Protein AF-A0A432HNN3-F1 (afdb_monomer_lite)

Radius of gyration: 15.57 Å; chains: 1; bounding box: 43×32×40 Å

Structure (mmCIF, N/CA/C/O backbone):
data_AF-A0A432HNN3-F1
#
_entry.id   AF-A0A432HNN3-F1
#
loop_
_atom_site.group_PDB
_atom_site.id
_atom_site.type_symbol
_atom_site.label_atom_id
_atom_site.label_alt_id
_atom_site.label_comp_id
_atom_site.label_asym_id
_atom_site.label_entity_id
_atom_site.label_seq_id
_atom_site.pdbx_PDB_ins_code
_atom_site.Cartn_x
_atom_site.Cartn_y
_atom_site.Cartn_z
_atom_site.occupancy
_atom_site.B_iso_or_equiv
_atom_site.auth_seq_id
_atom_site.auth_comp_id
_atom_site.auth_asym_id
_atom_site.auth_atom_id
_atom_site.pdbx_PDB_model_num
ATOM 1 N N . MET A 1 1 ? 3.388 -4.274 19.179 1.00 48.56 1 MET A N 1
ATOM 2 C CA . MET A 1 1 ? 3.260 -4.876 17.831 1.00 48.56 1 MET A CA 1
ATOM 3 C C . MET A 1 1 ? 4.647 -5.051 17.226 1.00 48.56 1 MET A C 1
ATOM 5 O O . MET A 1 1 ? 5.448 -4.132 17.334 1.00 48.56 1 MET A O 1
ATOM 9 N N . ALA A 1 2 ? 4.954 -6.197 16.608 1.00 40.69 2 ALA A N 1
ATOM 10 C CA . ALA A 1 2 ? 6.289 -6.491 16.055 1.00 40.69 2 ALA A CA 1
ATOM 11 C C . ALA A 1 2 ? 6.668 -5.649 14.813 1.00 40.69 2 ALA A C 1
ATOM 13 O O . ALA A 1 2 ? 7.818 -5.667 14.393 1.00 40.69 2 ALA A O 1
ATOM 14 N N . ILE A 1 3 ? 5.727 -4.866 14.267 1.00 50.56 3 ILE A N 1
ATOM 15 C CA . ILE A 1 3 ? 5.946 -3.919 13.162 1.00 50.56 3 ILE A CA 1
ATOM 16 C C . ILE A 1 3 ? 5.504 -2.507 13.589 1.00 50.56 3 ILE A C 1
ATOM 18 O O . ILE A 1 3 ? 4.767 -1.818 12.900 1.00 50.56 3 ILE A O 1
ATOM 22 N N . SER A 1 4 ? 5.938 -2.053 14.766 1.00 56.25 4 SER A N 1
ATOM 23 C CA . SER A 1 4 ? 5.555 -0.743 15.331 1.00 56.25 4 SER A CA 1
ATOM 24 C C . SER A 1 4 ? 6.090 0.482 14.554 1.00 56.25 4 SER A C 1
ATOM 26 O O . SER A 1 4 ? 5.921 1.607 15.015 1.00 56.25 4 SER A O 1
ATOM 28 N N . GLY A 1 5 ? 6.756 0.301 13.408 1.00 59.84 5 GLY A N 1
ATOM 29 C CA . GLY A 1 5 ? 7.331 1.421 12.649 1.00 59.84 5 GLY A CA 1
ATOM 30 C C . GLY A 1 5 ? 7.848 1.098 11.244 1.00 59.84 5 GLY A C 1
ATOM 31 O O . GLY A 1 5 ? 7.961 2.000 10.421 1.00 59.84 5 GLY A O 1
ATOM 32 N N . ALA A 1 6 ? 8.117 -0.170 10.919 1.00 72.56 6 ALA A N 1
ATOM 33 C CA . ALA A 1 6 ? 8.573 -0.567 9.587 1.00 72.56 6 ALA A CA 1
ATOM 34 C C . ALA A 1 6 ? 7.390 -0.972 8.692 1.00 72.56 6 ALA A C 1
ATOM 36 O O . ALA A 1 6 ? 7.124 -2.154 8.524 1.00 72.56 6 ALA A O 1
ATOM 37 N N . HIS A 1 7 ? 6.672 -0.007 8.110 1.00 82.38 7 HIS A N 1
ATOM 38 C CA . HIS A 1 7 ? 5.472 -0.315 7.314 1.00 82.38 7 HIS A CA 1
ATOM 39 C C . HIS A 1 7 ? 5.760 -1.242 6.126 1.00 82.38 7 HIS A C 1
ATOM 41 O O . HIS A 1 7 ? 4.928 -2.094 5.841 1.00 82.38 7 HIS A O 1
ATOM 47 N N . ILE A 1 8 ? 6.940 -1.103 5.491 1.00 82.94 8 ILE A N 1
ATOM 48 C CA . ILE A 1 8 ? 7.487 -1.864 4.339 1.00 82.94 8 ILE A CA 1
ATOM 49 C C . ILE A 1 8 ? 6.603 -1.839 3.075 1.00 82.94 8 ILE A C 1
ATOM 51 O O . ILE A 1 8 ? 7.105 -1.570 1.989 1.00 82.94 8 ILE A O 1
ATOM 55 N N . LEU A 1 9 ? 5.298 -2.046 3.212 1.00 88.25 9 LEU A N 1
ATOM 56 C CA . LEU A 1 9 ? 4.277 -1.965 2.183 1.00 88.25 9 LEU A CA 1
ATOM 57 C C . LEU A 1 9 ? 3.657 -0.557 2.147 1.00 88.25 9 LEU A C 1
ATOM 59 O O . LEU A 1 9 ? 3.150 -0.092 3.175 1.00 88.25 9 LEU A O 1
ATOM 63 N N . PRO A 1 10 ? 3.604 0.095 0.972 1.00 90.25 10 PRO A N 1
ATOM 64 C CA . PRO A 1 10 ? 2.913 1.369 0.790 1.00 90.25 10 PRO A CA 1
ATOM 65 C C . PRO A 1 10 ? 1.463 1.341 1.258 1.00 90.25 10 PRO A C 1
ATOM 67 O O . PRO A 1 10 ? 1.009 2.291 1.879 1.00 90.25 10 PRO A O 1
ATOM 70 N N . MET A 1 11 ? 0.753 0.231 1.045 1.00 89.75 11 MET A N 1
ATOM 71 C CA . MET A 1 11 ? -0.655 0.107 1.432 1.00 89.75 11 MET A CA 1
ATOM 72 C C . MET A 1 11 ? -0.884 0.150 2.943 1.00 89.75 11 MET A C 1
ATOM 74 O O . MET A 1 11 ? -1.887 0.692 3.396 1.00 89.75 11 MET A O 1
ATOM 78 N N . ILE A 1 12 ? 0.067 -0.351 3.737 1.00 90.69 12 ILE A N 1
ATOM 79 C CA . ILE A 1 12 ? 0.016 -0.199 5.195 1.00 90.69 12 ILE A CA 1
ATOM 80 C C . ILE A 1 12 ? 0.230 1.270 5.567 1.00 90.69 12 ILE A C 1
ATOM 82 O O . ILE A 1 12 ? -0.488 1.797 6.412 1.00 90.69 12 ILE A O 1
ATOM 86 N N . THR A 1 13 ? 1.163 1.959 4.901 1.00 92.50 13 THR A N 1
ATOM 87 C CA . THR A 1 13 ? 1.376 3.400 5.103 1.00 92.50 13 THR A CA 1
ATOM 88 C C . THR A 1 13 ? 0.141 4.223 4.735 1.00 92.50 13 THR A C 1
ATOM 90 O O . THR A 1 13 ? -0.239 5.100 5.502 1.00 92.50 13 THR A O 1
ATOM 93 N N . TRP A 1 14 ? -0.527 3.913 3.623 1.00 93.31 14 TRP A N 1
ATOM 94 C CA . TRP A 1 14 ? -1.793 4.544 3.245 1.00 93.31 14 TRP A CA 1
ATOM 95 C C . TRP A 1 14 ? -2.912 4.282 4.252 1.00 93.31 14 TRP A C 1
ATOM 97 O O . TRP A 1 14 ? -3.684 5.191 4.545 1.00 93.31 14 TRP A O 1
ATOM 107 N N . GLY A 1 15 ? -2.968 3.079 4.830 1.00 92.75 15 GLY A N 1
ATOM 108 C CA . GLY A 1 15 ? -3.863 2.782 5.944 1.00 92.75 15 GLY A CA 1
ATOM 109 C C . GLY A 1 15 ? -3.623 3.718 7.130 1.00 92.75 15 GLY A C 1
ATOM 110 O O . GLY A 1 15 ? -4.548 4.406 7.540 1.00 92.75 15 GLY A O 1
ATOM 111 N N . HIS A 1 16 ? -2.373 3.853 7.593 1.00 92.31 16 HIS A N 1
ATOM 112 C CA . HIS A 1 16 ? -2.022 4.781 8.684 1.00 92.31 16 HIS A CA 1
ATOM 113 C C . HIS A 1 16 ? -2.355 6.243 8.374 1.00 92.31 16 HIS A C 1
ATOM 115 O O . HIS A 1 16 ? -2.823 6.950 9.262 1.00 92.31 16 HIS A O 1
ATOM 121 N N . ILE A 1 17 ? -2.153 6.690 7.129 1.00 93.31 17 ILE A N 1
ATOM 122 C CA . ILE A 1 17 ? -2.558 8.033 6.684 1.00 93.31 17 ILE A CA 1
ATOM 123 C C . ILE A 1 17 ? -4.074 8.207 6.826 1.00 93.31 17 ILE A C 1
ATOM 125 O O . ILE A 1 17 ? -4.528 9.205 7.375 1.00 93.31 17 ILE A O 1
ATOM 129 N N . MET A 1 18 ? -4.858 7.239 6.350 1.00 94.44 18 MET A N 1
ATOM 130 C CA . MET A 1 18 ? -6.317 7.363 6.275 1.00 94.44 18 MET A CA 1
ATOM 131 C C . MET A 1 18 ? -7.027 7.104 7.604 1.00 94.44 18 MET A C 1
ATOM 133 O O . MET A 1 18 ? -8.115 7.633 7.818 1.00 94.44 18 MET A O 1
ATOM 137 N N . THR A 1 19 ? -6.442 6.308 8.499 1.00 93.44 19 THR A N 1
ATOM 138 C CA . THR A 1 19 ? -6.995 6.038 9.836 1.00 93.44 19 THR A CA 1
ATOM 139 C C . THR A 1 19 ? -6.449 6.969 10.916 1.00 93.44 19 THR A C 1
ATOM 141 O O . THR A 1 19 ? -6.965 6.961 12.032 1.00 93.44 19 THR A O 1
ATOM 144 N N . GLY A 1 20 ? -5.390 7.724 10.614 1.00 89.94 20 GLY A N 1
ATOM 145 C CA . GLY A 1 20 ? -4.815 8.738 11.492 1.00 89.94 20 GLY A CA 1
ATOM 146 C C . GLY A 1 20 ? -5.626 10.037 11.528 1.00 89.94 20 GLY A C 1
ATOM 147 O O . GLY A 1 20 ? -6.727 10.133 10.982 1.00 89.94 20 GLY A O 1
ATOM 148 N N . ASP A 1 21 ? -5.073 11.061 12.180 1.00 91.50 21 ASP A N 1
ATOM 149 C CA . ASP A 1 21 ? -5.648 12.406 12.149 1.00 91.50 21 ASP A CA 1
ATOM 150 C C . ASP A 1 21 ? -5.381 13.060 10.786 1.00 91.50 21 ASP A C 1
ATOM 152 O O . ASP A 1 21 ? -4.250 13.407 10.447 1.00 91.50 21 ASP A O 1
ATOM 156 N N . LEU A 1 22 ? -6.439 13.245 9.993 1.00 87.38 22 LEU A N 1
ATOM 157 C CA . LEU A 1 22 ? -6.334 13.831 8.656 1.00 87.38 22 LEU A CA 1
ATOM 158 C C . LEU A 1 22 ? -6.008 15.333 8.671 1.00 87.38 22 LEU A C 1
ATOM 160 O O . LEU A 1 22 ? -5.676 15.890 7.626 1.00 87.38 22 LEU A O 1
ATOM 164 N N . SER A 1 23 ? -6.126 15.989 9.826 1.00 92.25 23 SER A N 1
ATOM 165 C CA . SER A 1 23 ? -5.779 17.401 10.008 1.00 92.25 23 SER A CA 1
ATOM 166 C C . SER A 1 23 ? -4.337 17.618 10.478 1.00 92.25 23 SER A C 1
ATOM 168 O O . SER A 1 23 ? -3.854 18.752 10.454 1.00 92.25 23 SER A O 1
ATOM 170 N N . ASP A 1 24 ? -3.636 16.543 10.852 1.00 93.25 24 ASP A N 1
ATOM 171 C CA . ASP A 1 24 ? -2.249 16.582 11.306 1.00 93.25 24 ASP A CA 1
ATOM 172 C C . ASP A 1 24 ? -1.272 16.585 10.119 1.00 93.25 24 ASP A C 1
ATOM 174 O O . ASP A 1 24 ? -0.902 15.545 9.565 1.00 93.25 24 ASP A O 1
ATOM 178 N N . SER A 1 25 ? -0.836 17.784 9.729 1.00 90.94 25 SER A N 1
ATOM 179 C CA . SER A 1 25 ? 0.120 17.968 8.631 1.00 90.94 25 SER A CA 1
ATOM 180 C C . SER A 1 25 ? 1.454 17.256 8.874 1.00 90.94 25 SER A C 1
ATOM 182 O O . SER A 1 25 ? 2.049 16.764 7.914 1.00 90.94 25 SER A O 1
ATOM 184 N N . ASP A 1 26 ? 1.926 17.185 10.120 1.00 91.75 26 ASP A N 1
ATOM 185 C CA . ASP A 1 26 ? 3.213 16.559 10.438 1.00 91.75 26 ASP A CA 1
ATOM 186 C C . ASP A 1 26 ? 3.098 15.036 10.293 1.00 91.75 26 ASP A C 1
ATOM 188 O O . ASP A 1 26 ? 3.929 14.403 9.635 1.00 91.75 26 ASP A O 1
ATOM 192 N N . GLY A 1 27 ? 2.000 14.450 10.782 1.00 88.56 27 GLY A N 1
ATOM 193 C CA . GLY A 1 27 ? 1.689 13.030 10.600 1.00 88.56 27 GLY A CA 1
ATOM 194 C C . GLY A 1 27 ? 1.570 12.614 9.128 1.00 88.56 27 GLY A C 1
ATOM 195 O O . GLY A 1 27 ? 2.047 11.541 8.734 1.00 88.56 27 GLY A O 1
ATOM 196 N N . TRP A 1 28 ? 0.991 13.468 8.280 1.00 88.25 28 TRP A N 1
ATOM 197 C CA . TRP A 1 28 ? 0.949 13.243 6.830 1.00 88.25 28 TRP A CA 1
ATOM 198 C C . TRP A 1 28 ? 2.331 13.303 6.189 1.00 88.25 28 TRP A C 1
ATOM 200 O O . TRP A 1 28 ? 2.664 12.441 5.373 1.00 88.25 28 TRP A O 1
ATOM 210 N N . MET A 1 29 ? 3.145 14.293 6.554 1.00 91.56 29 MET A N 1
ATOM 211 C CA . MET A 1 29 ? 4.501 14.439 6.025 1.00 91.56 29 MET A CA 1
ATOM 212 C C . MET A 1 29 ? 5.385 13.253 6.414 1.00 91.56 29 MET A C 1
ATOM 214 O O . MET A 1 29 ? 6.069 12.690 5.556 1.00 91.56 29 MET A O 1
ATOM 218 N N . ASP A 1 30 ? 5.314 12.802 7.664 1.00 92.94 30 ASP A N 1
ATOM 219 C CA . ASP A 1 30 ? 6.061 11.641 8.143 1.00 92.94 30 ASP A CA 1
ATOM 220 C C . ASP A 1 30 ? 5.704 10.375 7.359 1.00 92.94 30 ASP A C 1
ATOM 222 O O . ASP A 1 30 ? 6.585 9.653 6.887 1.00 92.94 30 ASP A O 1
ATOM 226 N N . ASN A 1 31 ? 4.416 10.109 7.139 1.00 92.44 31 ASN A N 1
ATOM 227 C CA . ASN A 1 31 ? 4.002 8.964 6.328 1.00 92.44 31 ASN A CA 1
ATOM 228 C C . ASN A 1 31 ? 4.319 9.152 4.833 1.00 92.44 31 ASN A C 1
ATOM 230 O O . ASN A 1 31 ? 4.705 8.192 4.164 1.00 92.44 31 ASN A O 1
ATOM 234 N N . GLY A 1 32 ? 4.250 10.378 4.313 1.00 90.50 32 GLY A N 1
ATOM 235 C CA . GLY A 1 32 ? 4.667 10.712 2.951 1.00 90.50 32 GLY A CA 1
ATOM 236 C C . GLY A 1 32 ? 6.148 10.416 2.701 1.00 90.50 32 GLY A C 1
ATOM 237 O O . GLY A 1 32 ? 6.503 9.805 1.692 1.00 90.50 32 GLY A O 1
ATOM 238 N N . THR A 1 33 ? 7.032 10.749 3.645 1.00 92.19 33 THR A N 1
ATOM 239 C CA . THR A 1 33 ? 8.460 10.397 3.529 1.00 92.19 33 THR A CA 1
ATOM 240 C C . THR A 1 33 ? 8.699 8.884 3.609 1.00 92.19 33 THR A C 1
ATOM 242 O O . THR A 1 33 ? 9.569 8.357 2.906 1.00 92.19 33 THR A O 1
ATOM 245 N N . ARG A 1 34 ? 7.884 8.140 4.374 1.00 92.56 34 ARG A N 1
ATOM 246 C CA . ARG A 1 34 ? 7.908 6.663 4.367 1.00 92.56 34 ARG A CA 1
ATOM 247 C C . ARG A 1 3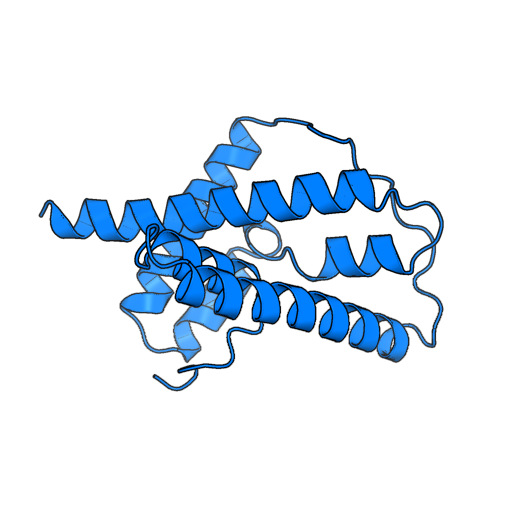4 ? 7.525 6.107 3.001 1.00 92.56 34 ARG A C 1
ATOM 249 O O . ARG A 1 34 ? 8.231 5.245 2.491 1.00 92.56 34 ARG A O 1
ATOM 256 N N . LEU A 1 35 ? 6.471 6.633 2.385 1.00 92.38 35 LEU A N 1
ATOM 257 C CA . LEU A 1 35 ? 6.056 6.255 1.034 1.00 92.38 35 LEU A CA 1
ATOM 258 C C . LEU A 1 35 ? 7.185 6.473 0.009 1.00 92.38 35 LEU A C 1
ATOM 260 O O . LEU A 1 35 ? 7.505 5.569 -0.761 1.00 92.38 35 LEU A O 1
ATOM 264 N N . VAL A 1 36 ? 7.858 7.628 0.051 1.00 91.31 36 VAL A N 1
ATOM 265 C CA . VAL A 1 36 ? 9.008 7.917 -0.828 1.00 91.31 36 VAL A CA 1
ATOM 266 C C . VAL A 1 36 ? 10.164 6.943 -0.586 1.00 91.31 36 VAL A C 1
ATOM 268 O O . VAL A 1 36 ? 10.722 6.391 -1.534 1.00 91.31 36 VAL A O 1
ATOM 271 N N . SER A 1 37 ? 10.520 6.682 0.674 1.00 91.88 37 SER A N 1
ATOM 272 C CA . SER A 1 37 ? 11.609 5.745 0.989 1.00 91.88 37 SER A CA 1
ATOM 273 C C . SER A 1 37 ? 11.289 4.297 0.599 1.00 91.88 37 SER A C 1
ATOM 275 O O . SER A 1 37 ? 12.193 3.572 0.188 1.00 91.88 37 SER A O 1
ATOM 277 N N . GLN A 1 38 ? 10.018 3.887 0.642 1.00 92.25 38 GLN A N 1
ATOM 278 C CA . GLN A 1 38 ? 9.564 2.588 0.134 1.00 92.25 38 GLN A CA 1
ATOM 279 C C . GLN A 1 38 ? 9.753 2.471 -1.381 1.00 92.25 38 GLN A C 1
ATOM 281 O O . GLN A 1 38 ? 10.241 1.442 -1.843 1.00 92.25 38 GLN A O 1
ATOM 286 N N . VAL A 1 39 ? 9.440 3.523 -2.148 1.00 91.19 39 VAL A N 1
ATOM 287 C CA . VAL A 1 39 ? 9.696 3.553 -3.601 1.00 91.19 39 VAL A CA 1
ATOM 288 C C . VAL A 1 39 ? 11.195 3.444 -3.889 1.00 91.19 39 VAL A C 1
ATOM 290 O O . VAL A 1 39 ? 11.600 2.622 -4.707 1.00 91.19 39 VAL A O 1
ATOM 293 N N . ILE A 1 40 ? 12.036 4.197 -3.172 1.00 91.50 40 ILE A N 1
ATOM 294 C CA . ILE A 1 40 ? 13.502 4.118 -3.316 1.00 91.50 40 ILE A CA 1
ATOM 295 C C . ILE A 1 40 ? 14.010 2.707 -2.989 1.00 91.50 40 ILE A C 1
ATOM 297 O O . ILE A 1 40 ? 14.806 2.143 -3.739 1.00 91.50 40 ILE A O 1
ATOM 301 N N . GLY A 1 41 ? 13.539 2.115 -1.889 1.00 91.69 41 GLY A N 1
ATOM 302 C CA . GLY A 1 41 ? 13.898 0.753 -1.501 1.00 91.69 41 GLY A CA 1
ATOM 303 C C . GLY A 1 41 ? 13.487 -0.285 -2.548 1.00 91.69 41 GLY A C 1
ATOM 304 O O . GLY A 1 41 ? 14.279 -1.170 -2.868 1.00 91.69 41 GLY A O 1
ATOM 305 N N . ALA A 1 42 ? 12.291 -0.149 -3.125 1.00 90.75 42 ALA A N 1
ATOM 306 C CA . ALA A 1 42 ? 11.804 -1.021 -4.191 1.00 90.75 42 ALA A CA 1
ATOM 307 C C . ALA A 1 42 ? 12.639 -0.881 -5.474 1.00 90.75 42 ALA A C 1
ATOM 309 O O . ALA A 1 42 ? 13.018 -1.893 -6.059 1.00 90.75 42 ALA A O 1
ATOM 310 N N . VAL A 1 43 ? 13.013 0.343 -5.861 1.00 91.19 43 VAL A N 1
ATOM 311 C CA . VAL A 1 43 ? 13.925 0.589 -6.992 1.00 91.19 43 VAL A CA 1
ATOM 312 C C . VAL A 1 43 ? 15.271 -0.103 -6.772 1.00 91.19 43 VAL A C 1
ATOM 314 O O . VAL A 1 43 ? 15.741 -0.835 -7.643 1.00 91.19 43 VAL A O 1
ATOM 317 N N . LEU A 1 44 ? 15.884 0.075 -5.598 1.00 92.12 44 LEU A N 1
ATOM 318 C CA . LEU A 1 44 ? 17.167 -0.558 -5.275 1.00 92.12 44 LEU A CA 1
ATOM 319 C C . LEU A 1 44 ? 17.070 -2.089 -5.278 1.00 92.12 44 LEU A C 1
ATOM 321 O O . LEU A 1 44 ? 17.973 -2.760 -5.778 1.00 92.12 44 LEU A O 1
ATOM 325 N N . ALA A 1 45 ? 15.973 -2.642 -4.759 1.00 91.62 45 ALA A N 1
ATOM 326 C CA . ALA A 1 45 ? 15.728 -4.078 -4.782 1.00 91.62 45 ALA A CA 1
ATOM 327 C C . ALA A 1 45 ? 15.595 -4.610 -6.219 1.00 91.62 45 ALA A C 1
ATOM 329 O O . ALA A 1 45 ? 16.230 -5.611 -6.552 1.00 91.62 45 ALA A O 1
ATOM 330 N N . LEU A 1 46 ? 14.840 -3.923 -7.084 1.00 90.62 46 LEU A N 1
ATOM 331 C CA . LEU A 1 46 ? 14.690 -4.299 -8.494 1.00 90.62 46 LEU A CA 1
ATOM 332 C C . LEU A 1 46 ? 16.023 -4.266 -9.242 1.00 90.62 46 LEU A C 1
ATOM 334 O O . LEU A 1 46 ? 16.325 -5.210 -9.970 1.00 90.62 46 LEU A O 1
ATOM 338 N N . MET A 1 47 ? 16.842 -3.233 -9.030 1.00 90.94 47 MET A N 1
ATOM 339 C CA . MET A 1 47 ? 18.182 -3.148 -9.622 1.00 90.94 47 MET A CA 1
ATOM 340 C C . MET A 1 47 ? 19.061 -4.331 -9.212 1.00 90.94 47 MET A C 1
ATOM 342 O O . MET A 1 47 ? 19.749 -4.911 -10.050 1.00 90.94 47 MET A O 1
ATOM 346 N N . LEU A 1 48 ? 19.035 -4.703 -7.929 1.00 93.88 48 LEU A N 1
ATOM 347 C CA . LEU A 1 48 ? 19.857 -5.791 -7.404 1.00 93.88 48 LEU A CA 1
ATOM 348 C C . LEU A 1 48 ? 19.418 -7.154 -7.957 1.00 93.88 48 LEU A C 1
ATOM 350 O O . LEU A 1 48 ? 20.257 -7.955 -8.360 1.00 93.88 48 LEU A O 1
ATOM 354 N N . VAL A 1 49 ? 18.107 -7.409 -7.983 1.00 92.50 49 VAL A N 1
ATOM 355 C CA . VAL A 1 49 ? 17.534 -8.684 -8.444 1.00 92.50 49 VAL A CA 1
ATOM 356 C C . VAL A 1 49 ? 17.737 -8.872 -9.944 1.00 92.50 49 VAL A C 1
ATOM 358 O O . VAL A 1 49 ? 18.064 -9.972 -10.381 1.00 92.50 49 VAL A O 1
ATOM 361 N N . ASN A 1 50 ? 17.597 -7.801 -10.724 1.00 90.69 50 ASN A N 1
ATO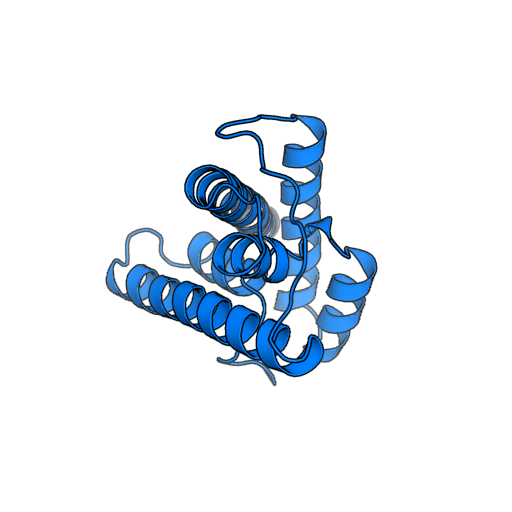M 362 C CA . ASN A 1 50 ? 17.656 -7.870 -12.181 1.00 90.69 50 ASN A CA 1
ATOM 363 C C . ASN A 1 50 ? 19.031 -7.509 -12.762 1.00 90.69 50 ASN A C 1
ATOM 365 O O . ASN A 1 50 ? 19.164 -7.288 -13.960 1.00 90.69 50 ASN A O 1
ATOM 369 N N . SER A 1 51 ? 20.077 -7.439 -11.931 1.00 90.25 51 SER A N 1
ATOM 370 C CA . SER A 1 51 ? 21.435 -7.072 -12.374 1.00 90.25 51 SER A CA 1
ATOM 371 C C . SER A 1 51 ? 21.490 -5.745 -13.153 1.00 90.25 51 SER A C 1
ATOM 373 O O . SER A 1 51 ? 22.308 -5.578 -14.055 1.00 90.25 51 SER A O 1
ATOM 375 N N . GLY A 1 52 ? 20.620 -4.799 -12.789 1.00 85.00 52 GLY A N 1
ATOM 376 C CA . GLY A 1 52 ? 20.508 -3.479 -13.410 1.00 85.00 52 GLY A CA 1
ATOM 377 C C . GLY A 1 52 ? 19.614 -3.389 -14.652 1.00 85.00 52 GLY A C 1
ATOM 378 O O . GLY A 1 52 ? 19.448 -2.280 -15.148 1.00 85.00 52 GLY A O 1
ATOM 379 N N . ASP A 1 53 ? 19.024 -4.487 -15.135 1.00 87.44 53 ASP A N 1
ATOM 380 C CA . ASP A 1 53 ? 18.143 -4.476 -16.312 1.00 87.44 53 ASP A CA 1
ATOM 381 C C . ASP A 1 53 ? 16.735 -4.982 -15.976 1.00 87.44 53 ASP A C 1
ATOM 383 O O . ASP A 1 53 ? 16.489 -6.180 -15.902 1.00 87.44 53 ASP A O 1
ATOM 387 N N . VAL A 1 54 ? 15.801 -4.054 -15.764 1.00 85.31 54 VAL A N 1
ATOM 388 C CA . VAL A 1 54 ? 14.400 -4.363 -15.416 1.00 85.31 54 VAL A CA 1
ATOM 389 C C . VAL A 1 54 ? 13.542 -4.640 -16.664 1.00 85.31 54 VAL A C 1
ATOM 391 O O . VAL A 1 54 ? 12.401 -5.077 -16.533 1.00 85.31 54 VAL A O 1
ATOM 394 N N . GLY A 1 55 ? 14.105 -4.483 -17.868 1.00 86.19 55 GLY A N 1
ATOM 395 C CA . GLY A 1 55 ? 13.422 -4.754 -19.130 1.00 86.19 55 GLY A CA 1
ATOM 396 C C . GLY A 1 55 ? 12.272 -3.794 -19.443 1.00 86.19 55 GLY A C 1
ATOM 397 O O . GLY A 1 55 ? 12.136 -2.722 -18.845 1.00 86.19 55 GLY A O 1
ATOM 398 N N . ASP A 1 56 ? 11.448 -4.200 -20.413 1.00 86.38 56 ASP A N 1
ATOM 399 C CA . ASP A 1 56 ? 10.310 -3.415 -20.888 1.00 86.38 56 ASP A CA 1
ATOM 400 C C . ASP A 1 56 ? 9.134 -3.460 -19.906 1.00 86.38 56 ASP A C 1
ATOM 402 O O . ASP A 1 56 ? 8.653 -4.527 -19.516 1.00 86.38 56 ASP A O 1
ATOM 406 N N . VAL A 1 57 ? 8.625 -2.278 -19.569 1.00 84.94 57 VAL A N 1
ATOM 407 C CA . VAL A 1 57 ? 7.457 -2.064 -18.715 1.00 84.94 57 VAL A CA 1
ATOM 408 C C . VAL A 1 57 ? 6.315 -1.526 -19.567 1.00 84.94 57 VAL A C 1
ATOM 410 O O . VAL A 1 57 ? 6.496 -0.659 -20.422 1.00 84.94 57 VAL A O 1
ATOM 413 N N . VAL A 1 58 ? 5.110 -2.039 -19.328 1.00 83.81 58 VAL A N 1
ATOM 414 C CA . VAL A 1 58 ? 3.904 -1.556 -20.004 1.00 83.81 58 VAL A CA 1
ATOM 415 C C . VAL A 1 58 ? 3.533 -0.187 -19.439 1.00 83.81 58 VAL A C 1
ATOM 417 O O . VAL A 1 58 ? 3.330 -0.047 -18.233 1.00 83.81 58 VAL A O 1
ATOM 420 N N . ALA A 1 59 ? 3.433 0.823 -20.306 1.00 81.25 59 ALA A N 1
ATOM 421 C CA . ALA A 1 59 ? 2.967 2.147 -19.911 1.00 81.25 59 ALA A CA 1
ATOM 422 C C . ALA A 1 59 ? 1.542 2.066 -19.339 1.00 81.25 59 ALA A C 1
ATOM 424 O O . ALA A 1 59 ? 0.646 1.495 -19.963 1.00 81.25 59 ALA A O 1
ATOM 425 N N . ALA A 1 60 ? 1.346 2.630 -18.147 1.00 81.62 60 ALA A N 1
ATOM 426 C CA . ALA A 1 60 ? 0.034 2.711 -17.524 1.00 81.62 60 ALA A CA 1
ATOM 427 C C . ALA A 1 60 ? -0.832 3.782 -18.207 1.00 81.62 60 ALA A C 1
ATOM 429 O O . ALA A 1 60 ? -0.319 4.794 -18.682 1.00 81.62 60 ALA A O 1
ATOM 430 N N . ASP A 1 61 ? -2.152 3.599 -18.188 1.00 86.69 61 ASP A N 1
ATOM 431 C CA . ASP A 1 61 ? -3.090 4.643 -18.595 1.00 86.69 61 ASP A CA 1
ATOM 432 C C . ASP A 1 61 ? -3.291 5.650 -17.454 1.00 86.69 61 ASP A C 1
ATOM 434 O O . ASP A 1 61 ? -3.631 5.292 -16.321 1.00 86.69 61 ASP A O 1
ATOM 438 N N . MET A 1 62 ? -3.087 6.935 -17.745 1.00 86.69 62 MET A N 1
ATOM 439 C CA . MET A 1 62 ? -3.229 8.001 -16.753 1.00 86.69 62 MET A CA 1
ATOM 440 C C . MET A 1 62 ? -4.713 8.311 -16.491 1.00 86.69 62 MET A C 1
ATOM 442 O O . MET A 1 62 ? -5.482 8.508 -17.431 1.00 86.69 62 MET A O 1
ATOM 446 N N . TRP A 1 63 ? -5.103 8.413 -15.215 1.00 82.56 63 TRP A N 1
ATOM 447 C CA . TRP A 1 63 ? -6.483 8.710 -14.777 1.00 82.56 63 TRP A CA 1
ATOM 448 C C . TRP A 1 63 ? -7.548 7.705 -15.238 1.00 82.56 63 TRP A C 1
ATOM 450 O O . TRP A 1 63 ? -8.725 8.054 -15.362 1.00 82.56 63 TRP A O 1
ATOM 460 N N . SER A 1 64 ? -7.154 6.457 -15.488 1.00 78.44 64 SER A N 1
ATOM 461 C CA . SER A 1 64 ? -8.118 5.393 -15.755 1.00 78.44 64 SER A CA 1
ATOM 462 C C . SER A 1 64 ? -8.964 5.107 -14.505 1.00 78.44 64 SER A C 1
ATOM 464 O O . SER A 1 64 ? -8.490 5.225 -13.375 1.00 78.44 64 SER A O 1
ATOM 466 N N . PHE A 1 65 ? -10.240 4.766 -14.695 1.00 81.44 65 PHE A N 1
ATOM 467 C CA . PHE A 1 65 ? -11.126 4.386 -13.597 1.00 81.44 65 PHE A CA 1
ATOM 468 C C . PHE A 1 65 ? -11.879 3.109 -13.949 1.00 81.44 65 PHE A C 1
ATOM 470 O O . PHE A 1 65 ? -12.711 3.096 -14.858 1.00 81.44 65 PHE A O 1
ATOM 477 N N . ASP A 1 66 ? -11.615 2.055 -13.183 1.00 87.19 66 ASP A N 1
ATOM 478 C CA . ASP A 1 66 ? -12.415 0.838 -13.163 1.00 87.19 66 ASP A CA 1
ATOM 479 C C . ASP A 1 66 ? -13.185 0.761 -11.842 1.00 87.19 66 ASP A C 1
ATOM 481 O O . ASP A 1 66 ? -12.600 0.674 -10.762 1.00 87.19 66 ASP A O 1
ATOM 485 N N . MET A 1 67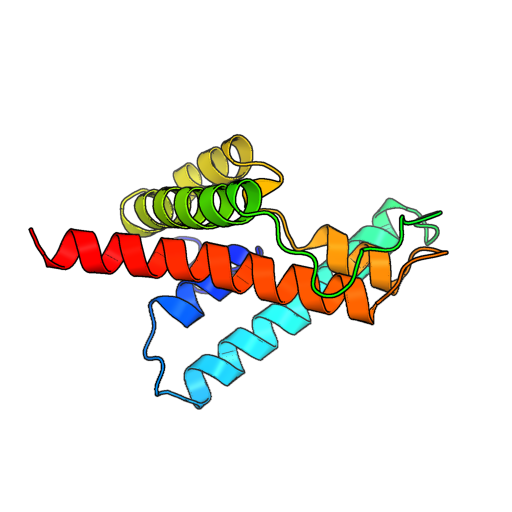 ? -14.515 0.769 -11.930 1.00 91.50 67 MET A N 1
ATOM 486 C CA . MET A 1 67 ? -15.386 0.702 -10.760 1.00 91.50 67 MET A CA 1
ATOM 487 C C . MET A 1 67 ? -15.153 -0.575 -9.945 1.00 91.50 67 MET A C 1
ATOM 489 O O . MET A 1 67 ? -15.129 -0.517 -8.716 1.00 91.50 67 MET A O 1
ATOM 493 N N . TRP A 1 68 ? -15.002 -1.728 -10.601 1.00 89.81 68 TRP A N 1
ATOM 494 C CA . TRP A 1 68 ? -14.865 -2.999 -9.887 1.00 89.81 68 TRP A CA 1
ATOM 495 C C . TRP A 1 68 ? -13.472 -3.160 -9.287 1.00 89.81 68 TRP A C 1
ATOM 497 O O . TRP A 1 68 ? -13.371 -3.593 -8.140 1.00 89.81 68 TRP A O 1
ATOM 507 N N . GLY A 1 69 ? -12.427 -2.731 -9.996 1.00 88.31 69 GLY A N 1
ATOM 508 C CA . GLY A 1 69 ? -11.080 -2.589 -9.446 1.00 88.31 69 GLY A CA 1
ATOM 509 C C . GLY A 1 69 ? -11.052 -1.673 -8.221 1.00 88.31 69 GLY A C 1
ATOM 510 O O . GLY A 1 69 ? -10.541 -2.063 -7.171 1.00 88.31 69 GLY A O 1
ATOM 511 N N . ALA A 1 70 ? -11.697 -0.505 -8.298 1.00 90.38 70 ALA A N 1
ATOM 512 C CA . ALA A 1 70 ? -11.778 0.430 -7.178 1.00 90.38 70 ALA A CA 1
ATOM 513 C C . ALA A 1 70 ? -12.503 -0.161 -5.958 1.00 90.38 70 ALA A C 1
ATOM 515 O O . ALA A 1 70 ? -12.003 -0.079 -4.835 1.00 90.38 70 ALA A O 1
ATOM 516 N N . LEU A 1 71 ? -13.655 -0.809 -6.166 1.00 92.69 71 LEU A N 1
ATOM 517 C CA . LEU A 1 71 ? -14.378 -1.503 -5.094 1.00 92.69 71 LEU A CA 1
ATOM 518 C C . LEU A 1 71 ? -13.561 -2.660 -4.505 1.00 92.69 71 LEU A C 1
ATOM 520 O O . LEU A 1 71 ? -13.578 -2.858 -3.290 1.00 92.69 71 LEU A O 1
ATOM 524 N N . GLY A 1 72 ? -12.828 -3.397 -5.343 1.00 91.69 72 GLY A N 1
ATOM 525 C CA . GLY A 1 72 ? -11.930 -4.470 -4.922 1.00 91.69 72 GLY A CA 1
ATOM 526 C C . GLY A 1 72 ? -10.814 -3.973 -4.006 1.00 91.69 72 GLY A C 1
ATOM 527 O O . GLY A 1 72 ? -10.562 -4.587 -2.971 1.00 91.69 72 GLY A O 1
ATOM 528 N N . MET A 1 73 ? -10.208 -2.828 -4.323 1.00 92.69 73 MET A N 1
ATOM 529 C CA . MET A 1 73 ? -9.178 -2.202 -3.487 1.00 92.69 73 MET A CA 1
ATOM 530 C C . MET A 1 73 ? -9.729 -1.683 -2.159 1.00 92.69 73 MET A C 1
ATOM 532 O O . MET A 1 73 ? -9.121 -1.923 -1.118 1.00 92.69 73 MET A O 1
ATOM 536 N N . ILE A 1 74 ? -10.905 -1.047 -2.162 1.00 94.62 74 ILE A N 1
ATOM 537 C CA . ILE A 1 74 ? -11.570 -0.612 -0.923 1.00 94.62 74 ILE A CA 1
ATOM 538 C C . ILE A 1 74 ? -11.888 -1.826 -0.037 1.00 94.62 74 ILE A C 1
ATOM 540 O O . ILE A 1 74 ? -11.577 -1.832 1.154 1.00 94.62 74 ILE A O 1
ATOM 544 N N . ALA A 1 75 ? -12.469 -2.886 -0.604 1.00 93.56 75 ALA A N 1
ATOM 545 C CA . ALA A 1 75 ? -12.769 -4.109 0.139 1.00 93.56 75 ALA A CA 1
ATOM 546 C C . ALA A 1 75 ? -11.492 -4.798 0.652 1.00 93.56 75 ALA A C 1
ATOM 548 O O . ALA A 1 75 ? -11.435 -5.223 1.808 1.00 93.56 75 ALA A O 1
ATOM 549 N N . GLY A 1 76 ? -10.451 -4.866 -0.182 1.00 93.25 76 GLY A N 1
ATOM 550 C CA . GLY A 1 76 ? -9.142 -5.407 0.174 1.00 93.25 76 GLY A CA 1
ATOM 551 C C . GLY A 1 76 ? -8.485 -4.630 1.313 1.00 93.25 76 GLY A C 1
ATOM 552 O O . GLY A 1 76 ? -8.003 -5.240 2.264 1.00 93.25 76 GLY A O 1
ATOM 553 N N . GLY A 1 77 ? -8.538 -3.297 1.273 1.00 93.81 77 GLY A N 1
ATOM 554 C CA . GLY A 1 77 ? -8.043 -2.429 2.338 1.00 93.81 77 GLY A CA 1
ATOM 555 C C . GLY A 1 77 ? -8.795 -2.597 3.652 1.00 93.81 77 GLY A C 1
ATOM 556 O O . GLY A 1 77 ? -8.167 -2.693 4.704 1.00 93.81 77 GLY A O 1
ATOM 557 N N . ALA A 1 78 ? -10.122 -2.735 3.601 1.00 95.06 78 ALA A N 1
ATOM 558 C CA . ALA A 1 78 ? -10.928 -3.003 4.789 1.00 95.06 78 ALA A CA 1
ATOM 559 C C . ALA A 1 78 ? -10.578 -4.354 5.436 1.00 95.06 78 ALA A C 1
ATOM 561 O O . ALA A 1 78 ? -10.409 -4.434 6.655 1.00 95.06 78 ALA A O 1
ATOM 562 N N . LEU A 1 79 ? -10.428 -5.414 4.632 1.00 93.31 79 LEU A N 1
ATOM 563 C CA . LEU A 1 79 ? -10.033 -6.742 5.117 1.00 93.31 79 LEU A CA 1
ATOM 564 C C . LEU A 1 79 ? -8.606 -6.748 5.672 1.00 93.31 79 LEU A C 1
ATOM 566 O O . LEU A 1 79 ? -8.380 -7.263 6.769 1.00 93.31 79 LEU A O 1
ATOM 570 N N . LEU A 1 80 ? -7.661 -6.151 4.940 1.00 92.12 80 LEU A N 1
ATOM 571 C CA . LEU A 1 80 ? -6.269 -6.022 5.362 1.00 92.12 80 LEU A CA 1
ATOM 572 C C . LEU A 1 80 ? -6.180 -5.309 6.707 1.00 92.12 80 LEU A C 1
ATOM 574 O O . LEU A 1 80 ? -5.538 -5.822 7.619 1.00 92.12 80 LEU A O 1
ATOM 578 N N . TRP A 1 81 ? -6.846 -4.161 6.841 1.00 93.38 81 TRP A N 1
ATOM 579 C CA . TRP A 1 81 ? -6.785 -3.362 8.058 1.00 93.38 81 TRP A CA 1
ATOM 580 C C . TRP A 1 81 ? -7.455 -4.048 9.246 1.00 93.38 81 TRP A C 1
ATOM 582 O O . TRP A 1 81 ? -6.912 -4.043 10.347 1.00 93.38 81 TRP A O 1
ATOM 592 N N . THR A 1 82 ? -8.584 -4.724 9.013 1.00 93.31 82 THR A N 1
ATOM 593 C CA . THR A 1 82 ? -9.269 -5.503 10.055 1.00 93.31 82 THR A CA 1
ATOM 594 C C . THR A 1 82 ? -8.342 -6.552 10.665 1.00 93.31 82 THR A C 1
ATOM 596 O O . THR A 1 82 ? -8.324 -6.717 11.882 1.00 93.31 82 THR A O 1
ATOM 599 N N . VAL A 1 83 ? -7.558 -7.258 9.844 1.00 92.19 83 VAL A N 1
ATOM 600 C CA . VAL A 1 83 ? -6.589 -8.245 10.345 1.00 92.19 83 VAL A CA 1
ATOM 601 C C . VAL A 1 83 ? -5.353 -7.564 10.924 1.00 92.19 83 VAL A C 1
ATOM 603 O O . VAL A 1 83 ? -4.881 -7.978 11.978 1.00 92.19 83 VAL A O 1
ATOM 606 N N . TYR A 1 84 ? -4.856 -6.510 10.278 1.00 89.94 84 TYR A N 1
ATOM 607 C CA . TYR A 1 84 ? -3.690 -5.756 10.735 1.00 89.94 84 TYR A CA 1
ATOM 608 C C . TYR A 1 84 ? -3.857 -5.208 12.157 1.00 89.94 84 TYR A C 1
ATOM 610 O O . TYR A 1 84 ? -2.920 -5.279 12.948 1.00 89.94 84 TYR A O 1
ATOM 618 N N . ASP A 1 85 ? -5.040 -4.683 12.475 1.00 89.56 85 ASP A N 1
ATOM 619 C CA . ASP A 1 85 ? -5.335 -4.060 13.766 1.00 89.56 85 ASP A CA 1
ATOM 620 C C . ASP A 1 85 ? -5.728 -5.082 14.848 1.00 89.56 85 ASP A C 1
ATOM 622 O O . ASP A 1 85 ? -5.368 -4.941 16.016 1.00 89.56 85 ASP A O 1
ATOM 626 N N . ARG A 1 86 ? -6.446 -6.148 14.468 1.00 89.50 86 ARG A N 1
ATOM 627 C CA . ARG A 1 86 ? -7.074 -7.075 15.432 1.00 89.50 86 ARG A CA 1
ATOM 628 C C . ARG A 1 86 ? -6.336 -8.393 15.625 1.00 89.50 86 ARG A C 1
ATOM 630 O O . ARG A 1 86 ? -6.674 -9.141 16.543 1.00 89.50 86 ARG A O 1
ATOM 637 N N . CYS A 1 87 ? -5.391 -8.731 14.755 1.00 89.94 87 CYS A N 1
ATOM 638 C CA . CYS A 1 87 ? -4.647 -9.985 14.817 1.00 89.94 87 CYS A CA 1
ATOM 639 C C . CYS A 1 87 ? -3.156 -9.748 15.077 1.00 89.94 87 CYS A C 1
ATOM 641 O O . CYS A 1 87 ? -2.638 -8.638 14.972 1.00 89.94 87 CYS A O 1
ATOM 643 N N . ASP A 1 88 ? -2.442 -10.825 15.407 1.00 87.56 88 ASP A N 1
ATOM 644 C CA . ASP A 1 88 ? -0.990 -10.771 15.530 1.00 87.56 88 ASP A CA 1
ATOM 645 C C . ASP A 1 88 ? -0.330 -10.395 14.197 1.00 87.56 88 ASP A C 1
ATOM 647 O O . ASP A 1 88 ? -0.759 -10.813 13.122 1.00 87.56 88 ASP A O 1
ATOM 651 N N . ALA A 1 89 ? 0.796 -9.681 14.273 1.00 78.44 89 ALA A N 1
ATOM 652 C CA . ALA A 1 89 ? 1.482 -9.130 13.101 1.00 78.44 89 ALA A CA 1
ATOM 653 C C . ALA A 1 89 ? 1.865 -10.177 12.035 1.00 78.44 89 ALA A C 1
ATOM 655 O O . ALA A 1 89 ? 1.923 -9.863 10.847 1.00 78.44 89 ALA A O 1
ATOM 656 N N . TRP A 1 90 ? 2.125 -11.424 12.438 1.00 83.56 90 TRP A N 1
ATOM 657 C CA . TRP A 1 90 ? 2.447 -12.502 11.502 1.00 83.56 90 TRP A CA 1
ATOM 658 C C . TRP A 1 90 ? 1.224 -12.962 10.688 1.00 83.56 90 TRP A C 1
ATOM 660 O O . TRP A 1 90 ? 1.387 -13.454 9.575 1.00 83.56 90 TRP A O 1
ATOM 670 N N . VAL A 1 91 ? 0.002 -12.766 11.196 1.00 89.19 91 VAL A N 1
ATOM 671 C CA . VAL A 1 91 ? -1.248 -13.115 10.499 1.00 89.19 91 VAL A CA 1
ATOM 672 C C . VAL A 1 91 ? -1.480 -12.178 9.317 1.00 89.19 91 VAL A C 1
ATOM 674 O O . VAL A 1 91 ? -1.874 -12.624 8.240 1.00 89.19 91 VAL A O 1
ATOM 677 N N . THR A 1 92 ? -1.144 -10.895 9.467 1.00 86.75 92 THR A N 1
ATOM 678 C CA . THR A 1 92 ? -1.205 -9.908 8.381 1.00 86.75 92 THR A CA 1
ATOM 679 C C . THR A 1 92 ? -0.393 -10.352 7.166 1.00 86.75 92 THR A C 1
ATOM 681 O O . THR A 1 92 ? -0.831 -10.150 6.037 1.00 86.75 92 THR A O 1
ATOM 684 N N . ALA A 1 93 ? 0.750 -11.020 7.362 1.00 84.25 93 ALA A N 1
ATOM 685 C CA . ALA A 1 93 ? 1.561 -11.520 6.252 1.00 84.25 93 ALA A CA 1
ATOM 686 C C . ALA A 1 93 ? 0.797 -12.534 5.378 1.00 84.25 93 ALA A C 1
ATOM 688 O O . ALA A 1 93 ? 0.908 -12.495 4.153 1.00 84.25 93 ALA A O 1
ATOM 689 N N . PHE A 1 94 ? -0.032 -13.392 5.983 1.00 87.69 94 PHE A N 1
ATOM 690 C CA . PHE A 1 94 ? -0.888 -14.322 5.241 1.00 87.69 94 PHE A CA 1
ATOM 691 C C . PHE A 1 94 ? -2.002 -13.606 4.476 1.00 87.69 94 PHE A C 1
ATOM 693 O O . PHE A 1 94 ? -2.342 -14.016 3.369 1.00 87.69 94 PHE A O 1
ATOM 700 N N . VAL A 1 95 ? -2.542 -12.517 5.025 1.00 88.56 95 VAL A N 1
ATOM 701 C CA . VAL A 1 95 ? -3.548 -11.701 4.331 1.00 88.56 95 VAL A CA 1
ATOM 702 C C . VAL A 1 95 ? -2.942 -10.954 3.154 1.00 88.56 95 VAL A C 1
ATOM 704 O O . VAL A 1 95 ? -3.533 -10.948 2.081 1.00 88.56 95 VAL A O 1
ATOM 707 N N . VAL A 1 96 ? -1.745 -10.387 3.314 1.00 85.88 96 VAL A N 1
ATOM 708 C CA . VAL A 1 96 ? -1.007 -9.762 2.207 1.00 85.88 96 VAL A CA 1
ATOM 709 C C . VAL A 1 96 ? -0.755 -10.781 1.093 1.00 85.88 96 VAL A C 1
ATOM 711 O O . VAL A 1 96 ? -0.981 -10.470 -0.072 1.00 85.88 96 VAL A O 1
ATOM 7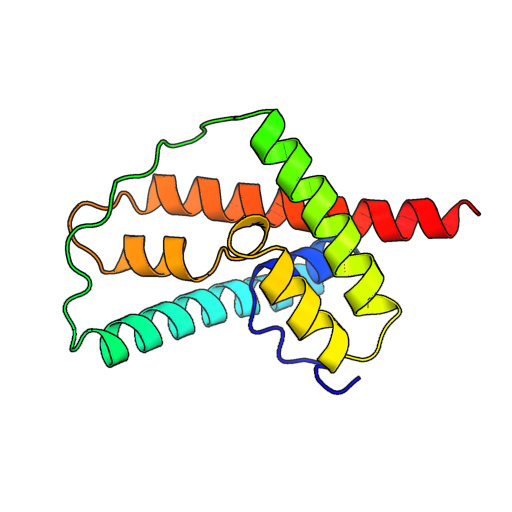14 N N . LEU A 1 97 ? -0.369 -12.015 1.437 1.00 86.44 97 LEU A N 1
ATOM 715 C CA . LEU A 1 97 ? -0.214 -13.091 0.456 1.00 86.44 97 LEU A CA 1
ATOM 716 C C . LEU A 1 97 ? -1.539 -13.440 -0.245 1.00 86.44 97 LEU A C 1
ATOM 718 O O . LEU A 1 97 ? -1.548 -13.645 -1.455 1.00 86.44 97 LEU A O 1
ATOM 722 N N . ALA A 1 98 ? -2.646 -13.504 0.497 1.00 88.94 98 ALA A N 1
ATOM 723 C CA . ALA A 1 98 ? -3.958 -13.866 -0.041 1.00 88.94 98 ALA A CA 1
ATOM 724 C C . ALA A 1 98 ? -4.575 -12.771 -0.927 1.00 88.94 98 ALA A C 1
ATOM 726 O O . ALA A 1 98 ? -5.208 -13.082 -1.933 1.00 88.94 98 ALA A O 1
ATOM 727 N N . LEU A 1 99 ? -4.394 -11.500 -0.562 1.00 86.88 99 LEU A N 1
ATOM 728 C CA . LEU A 1 99 ? -4.856 -10.354 -1.349 1.00 86.88 99 LEU A CA 1
ATOM 729 C C . LEU A 1 99 ? -3.948 -10.089 -2.559 1.00 86.88 99 LEU A C 1
ATOM 731 O O . LEU A 1 99 ? -4.395 -9.502 -3.545 1.00 86.88 99 LEU A O 1
ATOM 735 N N . GLY A 1 100 ? -2.694 -10.545 -2.507 1.00 83.44 100 GLY A N 1
ATOM 736 C CA . GLY A 1 100 ? -1.756 -10.496 -3.621 1.00 83.44 100 GLY A CA 1
ATOM 737 C C . GLY A 1 100 ? -1.577 -9.080 -4.166 1.00 83.44 100 GLY A C 1
ATOM 738 O O . GLY A 1 100 ? -1.345 -8.126 -3.421 1.00 83.44 100 GLY A O 1
ATOM 739 N N . THR A 1 101 ? -1.707 -8.937 -5.484 1.00 71.38 101 THR A N 1
ATOM 740 C CA . THR A 1 101 ? -1.529 -7.655 -6.177 1.00 71.38 101 THR A CA 1
ATOM 741 C C . THR A 1 101 ? -2.619 -6.634 -5.861 1.00 71.38 101 THR A C 1
ATOM 743 O O . THR A 1 101 ? -2.369 -5.448 -6.047 1.00 71.38 101 THR A O 1
ATOM 746 N N . MET A 1 102 ? -3.771 -7.036 -5.300 1.00 73.56 102 MET A N 1
ATOM 747 C CA . MET A 1 102 ? -4.847 -6.092 -4.948 1.00 73.56 102 MET A CA 1
ATOM 748 C C . MET A 1 102 ? -4.421 -5.049 -3.906 1.00 73.56 102 MET A C 1
ATOM 750 O O . MET A 1 102 ? -5.045 -4.001 -3.796 1.00 73.56 102 MET A O 1
ATOM 754 N N . VAL A 1 103 ? -3.369 -5.336 -3.132 1.00 69.94 103 VAL A N 1
ATOM 755 C CA . VAL A 1 103 ? -2.773 -4.417 -2.146 1.00 69.94 103 VAL A CA 1
ATOM 756 C C . VAL A 1 103 ? -1.242 -4.335 -2.294 1.00 69.94 103 VAL A C 1
ATOM 758 O O . VAL A 1 103 ? -0.528 -3.934 -1.375 1.00 69.94 103 VAL A O 1
ATOM 761 N N . GLY A 1 104 ? -0.705 -4.736 -3.449 1.00 62.25 104 GLY A N 1
ATOM 762 C CA . GLY A 1 104 ? 0.731 -4.875 -3.704 1.00 62.25 104 GLY A CA 1
ATOM 763 C C . GLY A 1 104 ? 1.300 -3.768 -4.592 1.00 62.25 104 GLY A C 1
ATOM 764 O O . GLY A 1 104 ? 1.834 -4.065 -5.649 1.00 62.25 104 GLY A O 1
ATOM 765 N N . GLY A 1 105 ? 1.185 -2.491 -4.209 1.00 61.88 105 GLY A N 1
ATOM 766 C CA . GLY A 1 105 ? 1.517 -1.371 -5.113 1.00 61.88 105 GLY A CA 1
ATOM 767 C C . GLY A 1 105 ? 2.984 -0.918 -5.170 1.00 61.88 105 GLY A C 1
ATOM 768 O O . GLY A 1 105 ? 3.294 0.015 -5.897 1.00 61.88 105 GLY A O 1
ATOM 769 N N . ALA A 1 106 ? 3.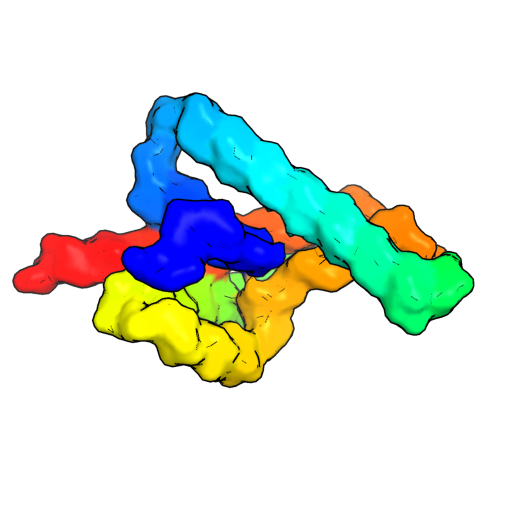917 -1.502 -4.410 1.00 58.97 106 ALA A N 1
ATOM 770 C CA . ALA A 1 106 ? 5.292 -0.975 -4.357 1.00 58.97 106 ALA A CA 1
ATOM 771 C C . ALA A 1 106 ? 6.100 -1.193 -5.649 1.00 58.97 106 ALA A C 1
ATOM 773 O O . ALA A 1 106 ? 6.867 -0.316 -6.045 1.00 58.97 106 ALA A O 1
ATOM 774 N N . SER A 1 107 ? 5.954 -2.358 -6.289 1.00 66.69 107 SER A N 1
ATOM 775 C CA . SER A 1 107 ? 6.795 -2.732 -7.430 1.00 66.69 107 SER A CA 1
ATOM 776 C C . SER A 1 107 ? 6.415 -1.981 -8.703 1.00 66.69 107 SER A C 1
ATOM 778 O O . SER A 1 107 ? 7.314 -1.530 -9.396 1.00 66.69 107 SER A O 1
ATOM 780 N N . GLY A 1 108 ? 5.126 -1.723 -8.954 1.00 78.25 108 GLY A N 1
ATOM 781 C CA . GLY A 1 108 ? 4.679 -1.046 -10.181 1.00 78.25 108 GLY A CA 1
ATOM 782 C C . GLY A 1 108 ? 5.237 0.375 -10.358 1.00 78.25 108 GLY A C 1
ATOM 783 O O . GLY A 1 108 ? 5.662 0.746 -11.450 1.00 78.25 108 GLY A O 1
ATOM 784 N N . MET A 1 109 ? 5.320 1.165 -9.278 1.00 85.38 109 MET A N 1
ATOM 785 C CA . MET A 1 109 ? 5.974 2.483 -9.324 1.00 85.38 109 MET A CA 1
ATOM 786 C C . MET A 1 109 ? 7.484 2.350 -9.557 1.00 85.38 109 MET A C 1
ATOM 788 O O . MET A 1 109 ? 8.066 3.094 -10.343 1.00 85.38 109 MET A O 1
ATOM 792 N N . ALA A 1 110 ? 8.130 1.417 -8.858 1.00 87.06 110 ALA A N 1
ATOM 793 C CA . ALA A 1 110 ? 9.568 1.226 -8.964 1.00 87.06 110 ALA A CA 1
ATOM 794 C C . ALA A 1 110 ? 9.977 0.726 -10.357 1.00 87.06 110 ALA A C 1
ATOM 796 O O . ALA A 1 110 ? 10.948 1.232 -10.906 1.00 87.06 110 ALA A O 1
ATOM 797 N N . GLU A 1 111 ? 9.210 -0.191 -10.947 1.00 88.44 111 GLU A N 1
ATOM 798 C CA . GLU A 1 111 ? 9.365 -0.677 -12.321 1.00 88.44 111 GLU A CA 1
ATOM 799 C C . GLU A 1 111 ? 9.242 0.472 -13.324 1.00 88.44 111 GLU A C 1
ATOM 801 O O . GLU A 1 111 ? 10.121 0.642 -14.162 1.00 88.44 111 GLU A O 1
ATOM 806 N N . ALA A 1 112 ? 8.228 1.333 -13.191 1.00 88.12 112 ALA A N 1
ATOM 807 C CA . ALA A 1 112 ? 8.048 2.479 -14.084 1.00 88.12 112 ALA A CA 1
ATOM 808 C C . ALA A 1 112 ? 9.185 3.517 -14.011 1.00 88.12 112 ALA A C 1
ATOM 810 O O . ALA A 1 112 ? 9.410 4.241 -14.978 1.00 88.12 112 ALA A O 1
ATOM 811 N N . LEU A 1 113 ? 9.899 3.606 -12.882 1.00 88.56 113 LEU A N 1
ATOM 812 C CA . LEU A 1 113 ? 11.024 4.532 -12.704 1.00 88.56 113 LEU A CA 1
ATOM 813 C C . LEU A 1 113 ? 12.317 4.066 -13.379 1.00 88.56 113 LEU A C 1
ATOM 815 O O . LEU A 1 113 ? 13.190 4.897 -13.635 1.00 88.56 113 LEU A O 1
ATOM 819 N N . VAL A 1 114 ? 12.477 2.763 -13.606 1.00 89.56 114 VAL A N 1
ATOM 820 C CA . VAL A 1 114 ? 13.770 2.187 -14.012 1.00 89.56 114 VAL A CA 1
ATOM 821 C C . VAL A 1 114 ? 13.713 1.234 -15.199 1.00 89.56 114 VAL A C 1
ATOM 823 O O . VAL A 1 114 ? 14.754 0.961 -15.791 1.00 89.56 114 VAL A O 1
ATOM 826 N N . GLY A 1 115 ? 12.536 0.721 -15.544 1.00 86.44 115 GLY A N 1
ATOM 827 C CA . GLY A 1 115 ? 12.319 -0.064 -16.751 1.00 86.44 115 GLY A CA 1
ATOM 828 C C . GLY A 1 115 ? 12.225 0.811 -17.999 1.00 86.44 115 GLY A C 1
ATOM 829 O O . GLY A 1 115 ? 11.973 2.019 -17.932 1.00 86.44 115 GLY A O 1
ATOM 830 N N . SER A 1 116 ? 12.419 0.202 -19.166 1.00 81.38 116 SER A N 1
ATOM 831 C CA . SER A 1 116 ? 12.223 0.867 -20.454 1.00 81.38 116 SER A CA 1
ATOM 832 C C . SER A 1 116 ? 10.738 0.922 -20.820 1.00 81.38 116 SER A C 1
ATOM 834 O O . SER A 1 116 ? 9.988 -0.013 -20.572 1.00 81.38 116 SER A O 1
ATOM 836 N N . GLY A 1 117 ? 10.289 2.027 -21.424 1.00 74.31 117 GLY A N 1
ATOM 837 C CA . GLY A 1 117 ? 8.930 2.135 -21.981 1.00 74.31 117 GLY A CA 1
ATOM 838 C C . GLY A 1 117 ? 7.809 2.499 -20.998 1.00 74.31 117 GLY A C 1
ATOM 839 O O . GLY A 1 117 ? 6.669 2.649 -21.431 1.00 74.31 117 GLY A O 1
ATOM 840 N N . GLY A 1 118 ? 8.115 2.701 -19.712 1.00 78.56 118 GLY A N 1
ATOM 841 C CA . GLY A 1 118 ? 7.140 3.152 -18.715 1.00 78.56 118 GLY A CA 1
ATOM 842 C C . GLY A 1 118 ? 6.746 4.632 -18.844 1.00 78.56 118 GLY A C 1
ATOM 843 O O . GLY A 1 118 ? 7.520 5.464 -19.320 1.00 78.56 118 GLY A O 1
ATOM 844 N N . ASP A 1 119 ? 5.548 4.971 -18.357 1.00 87.12 119 ASP A N 1
ATOM 845 C CA . ASP A 1 119 ? 5.113 6.352 -18.114 1.00 87.12 119 ASP A CA 1
ATOM 846 C C . ASP A 1 119 ? 5.068 6.601 -16.601 1.00 87.12 119 ASP A C 1
ATOM 848 O O . ASP A 1 119 ? 4.167 6.142 -15.897 1.00 87.12 119 ASP A O 1
ATOM 852 N N . ILE A 1 120 ? 6.059 7.336 -16.093 1.00 89.25 120 ILE A N 1
ATOM 853 C CA . ILE A 1 120 ? 6.198 7.624 -14.660 1.00 89.25 120 ILE A CA 1
ATOM 854 C C . ILE A 1 120 ? 4.998 8.419 -14.136 1.00 89.25 120 ILE A C 1
ATOM 856 O O . ILE A 1 120 ? 4.549 8.171 -13.018 1.00 89.25 120 ILE A O 1
ATOM 860 N N . ALA A 1 121 ? 4.469 9.369 -14.911 1.00 89.75 121 ALA A N 1
ATOM 861 C CA . ALA A 1 121 ? 3.356 10.202 -14.465 1.00 89.75 121 ALA A CA 1
ATOM 862 C C . ALA A 1 121 ? 2.071 9.374 -14.361 1.00 89.75 121 ALA A C 1
ATOM 864 O O . ALA A 1 121 ? 1.354 9.461 -13.358 1.00 89.75 121 ALA A O 1
ATOM 865 N N . ALA A 1 122 ? 1.817 8.517 -15.351 1.00 89.56 122 ALA A N 1
ATOM 866 C CA . ALA A 1 122 ? 0.682 7.606 -15.323 1.00 89.56 122 ALA A CA 1
ATOM 867 C C . ALA A 1 122 ? 0.797 6.586 -14.185 1.00 89.56 122 ALA A C 1
ATOM 869 O O . ALA A 1 122 ? -0.148 6.430 -13.406 1.00 89.56 122 ALA A O 1
ATOM 870 N N . SER A 1 123 ? 1.960 5.956 -14.015 1.00 89.31 123 SER A N 1
ATOM 871 C CA . SER A 1 123 ? 2.207 5.011 -12.921 1.00 89.31 123 SER A CA 1
ATOM 872 C C . SER A 1 123 ? 2.092 5.674 -11.551 1.00 89.31 123 SER A C 1
ATOM 874 O O . SER A 1 123 ? 1.518 5.089 -10.636 1.00 89.31 123 SER A O 1
ATOM 876 N N . ALA A 1 124 ? 2.551 6.921 -11.414 1.00 89.00 124 ALA A N 1
ATOM 877 C CA . ALA A 1 124 ? 2.388 7.684 -10.186 1.00 89.00 124 ALA A CA 1
ATOM 878 C C . ALA A 1 124 ? 0.925 7.978 -9.865 1.00 89.00 124 ALA A C 1
ATOM 880 O O . ALA A 1 124 ? 0.515 7.816 -8.716 1.00 89.00 124 ALA A O 1
ATOM 881 N N . SER A 1 125 ? 0.131 8.367 -10.867 1.00 89.56 125 SER A N 1
ATOM 882 C CA . SER A 1 125 ? -1.298 8.620 -10.672 1.00 89.56 125 SER A CA 1
ATOM 883 C C . SER A 1 125 ? -2.039 7.367 -10.193 1.00 89.56 125 SER A C 1
ATOM 885 O O . SER A 1 125 ? -2.745 7.439 -9.190 1.00 89.56 125 SER A O 1
ATOM 887 N N . ASN A 1 126 ? -1.808 6.212 -10.829 1.00 88.94 126 ASN A N 1
ATOM 888 C CA . ASN A 1 126 ? -2.432 4.946 -10.435 1.00 88.94 126 ASN A CA 1
ATOM 889 C C . ASN A 1 126 ? -1.961 4.509 -9.043 1.00 88.94 126 ASN A C 1
ATOM 891 O O . ASN A 1 126 ? -2.780 4.235 -8.177 1.00 88.94 126 ASN A O 1
ATOM 895 N N . TRP A 1 127 ? -0.657 4.567 -8.766 1.00 89.56 127 TRP A N 1
ATOM 896 C CA . TRP A 1 127 ? -0.109 4.198 -7.460 1.00 89.56 127 TRP A CA 1
ATOM 897 C C . TRP A 1 127 ? -0.684 5.019 -6.295 1.00 89.56 127 TRP A C 1
ATOM 899 O O . TRP A 1 127 ? -0.967 4.469 -5.227 1.00 89.56 127 TRP A O 1
ATOM 909 N N . VAL A 1 128 ? -0.868 6.332 -6.489 1.00 90.94 128 VAL A N 1
ATOM 910 C CA . VAL A 1 128 ? -1.513 7.195 -5.487 1.00 90.94 128 VAL A CA 1
ATOM 911 C C . VAL A 1 128 ? -2.987 6.830 -5.332 1.00 90.94 128 VAL A C 1
ATOM 913 O O . VAL A 1 128 ? -3.448 6.680 -4.203 1.00 90.94 128 VAL A O 1
ATOM 916 N N . VAL A 1 129 ? -3.727 6.684 -6.436 1.00 90.75 129 VAL A N 1
ATOM 917 C CA . VAL A 1 129 ? -5.165 6.370 -6.402 1.00 90.75 129 VAL A CA 1
ATOM 918 C C . VAL A 1 129 ? -5.415 5.020 -5.732 1.00 90.75 129 VAL A C 1
ATOM 920 O O . VAL A 1 129 ? -6.234 4.947 -4.819 1.00 90.75 129 VAL A O 1
ATOM 923 N N . ASP A 1 130 ? -4.668 3.986 -6.106 1.00 90.88 130 ASP A N 1
ATOM 924 C CA . ASP A 1 130 ? -4.762 2.648 -5.520 1.00 90.88 130 ASP A CA 1
ATOM 925 C C . ASP A 1 130 ? -4.471 2.691 -4.018 1.00 90.88 130 ASP A C 1
ATOM 927 O O . ASP A 1 130 ? -5.233 2.165 -3.203 1.00 90.88 130 ASP A O 1
ATOM 931 N N . GLY A 1 131 ? -3.404 3.399 -3.638 1.00 91.69 131 GLY A N 1
ATOM 932 C CA . GLY A 1 131 ? -3.046 3.647 -2.248 1.00 91.69 131 GLY A CA 1
ATOM 933 C C . GLY A 1 131 ? -4.167 4.289 -1.442 1.00 91.69 131 GLY A C 1
ATOM 934 O O . GLY A 1 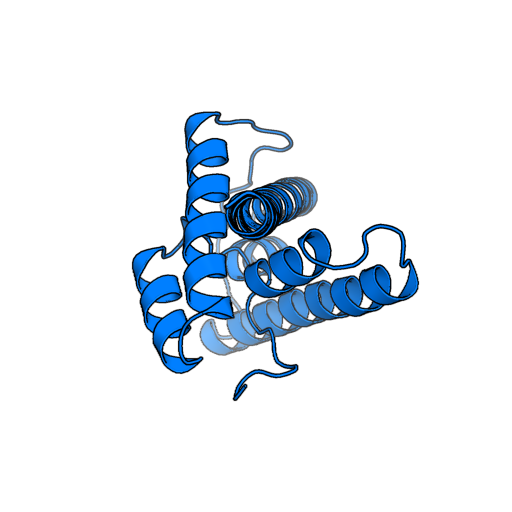131 ? -4.550 3.788 -0.381 1.00 91.69 131 GLY A O 1
ATOM 935 N N . VAL A 1 132 ? -4.740 5.370 -1.969 1.00 93.12 132 VAL A N 1
ATOM 936 C CA . VAL A 1 132 ? -5.867 6.072 -1.349 1.00 93.12 132 VAL A CA 1
ATOM 937 C C . VAL A 1 132 ? -7.084 5.158 -1.229 1.00 93.12 132 VAL A C 1
ATOM 939 O O . VAL A 1 132 ? -7.695 5.129 -0.167 1.00 93.12 132 VAL A O 1
ATOM 942 N N . LEU A 1 133 ? -7.434 4.386 -2.261 1.00 93.94 133 LEU A N 1
ATOM 943 C CA . LEU A 1 133 ? -8.597 3.489 -2.239 1.00 93.94 133 LEU A CA 1
ATOM 944 C C . LEU A 1 133 ? -8.449 2.382 -1.190 1.00 93.94 133 LEU A C 1
ATOM 946 O O . LEU A 1 133 ? -9.388 2.117 -0.434 1.00 93.94 133 LEU A O 1
ATOM 950 N N . VAL A 1 134 ? -7.260 1.790 -1.077 1.00 94.19 134 VAL A N 1
ATOM 951 C CA . VAL A 1 134 ? -6.948 0.822 -0.017 1.00 94.19 134 VAL A CA 1
ATOM 952 C C . VAL A 1 134 ? -7.020 1.483 1.365 1.00 94.19 134 VAL A C 1
ATOM 954 O O . VAL A 1 134 ? -7.635 0.936 2.284 1.00 94.19 134 VAL A O 1
ATOM 957 N N . GLY A 1 135 ? -6.465 2.687 1.520 1.00 94.38 135 GLY A N 1
ATOM 958 C CA . GLY A 1 135 ? -6.546 3.449 2.767 1.00 94.38 135 GLY A CA 1
ATOM 959 C C . GLY A 1 135 ? -7.982 3.849 3.148 1.00 94.38 135 GLY A C 1
ATOM 960 O O . GLY A 1 135 ? -8.355 3.775 4.316 1.00 94.38 135 GLY A O 1
ATOM 961 N N . VAL A 1 136 ? -8.834 4.196 2.180 1.00 96.00 136 VAL A N 1
ATOM 962 C CA . VAL A 1 136 ? -10.271 4.449 2.400 1.00 96.00 136 VAL A CA 1
ATOM 963 C C . VAL A 1 136 ? -10.968 3.190 2.913 1.00 96.00 136 VAL A C 1
ATOM 965 O O . VAL A 1 136 ? -11.782 3.273 3.831 1.00 96.00 136 VAL A O 1
ATOM 968 N N . GLY A 1 137 ? -10.618 2.019 2.377 1.00 95.81 137 GLY A N 1
ATOM 969 C CA . GLY A 1 137 ? -11.055 0.731 2.915 1.00 95.81 137 GLY A CA 1
ATOM 970 C C . GLY A 1 137 ? -10.666 0.536 4.380 1.00 95.81 137 GLY A C 1
ATOM 971 O O . GLY A 1 137 ? -11.505 0.172 5.208 1.00 95.81 137 GLY A O 1
ATOM 972 N N . ALA A 1 138 ? -9.411 0.837 4.721 1.00 95.25 138 ALA A N 1
ATOM 973 C CA . ALA A 1 138 ? -8.922 0.788 6.096 1.00 95.25 138 ALA A CA 1
ATOM 974 C C . ALA A 1 138 ? -9.731 1.711 7.025 1.00 95.25 138 ALA A C 1
ATOM 976 O O . ALA A 1 138 ? -10.265 1.251 8.037 1.00 95.25 138 ALA A O 1
ATOM 977 N N . LEU A 1 139 ? -9.923 2.977 6.637 1.00 95.75 139 LEU A N 1
ATOM 978 C CA . LEU A 1 139 ? -10.757 3.941 7.363 1.00 95.75 139 LEU A CA 1
ATOM 979 C C . LEU A 1 139 ? -12.187 3.432 7.560 1.00 95.75 139 LEU A C 1
ATOM 981 O O . LEU A 1 139 ? -12.711 3.482 8.675 1.00 95.75 139 LEU A O 1
ATOM 985 N N . ALA A 1 140 ? -12.811 2.914 6.502 1.00 95.88 140 ALA A N 1
ATOM 986 C CA . ALA A 1 140 ? -14.157 2.364 6.580 1.00 95.88 140 ALA A CA 1
ATOM 987 C C . ALA A 1 140 ? -14.238 1.223 7.605 1.00 95.88 140 ALA A C 1
ATOM 989 O O . ALA A 1 140 ? -15.178 1.189 8.395 1.00 95.88 140 ALA A O 1
ATOM 990 N N . SER A 1 141 ? -13.242 0.330 7.654 1.00 94.50 141 SER A N 1
ATOM 991 C CA . SER A 1 141 ? -13.224 -0.778 8.621 1.00 94.50 141 SER A CA 1
ATOM 992 C C . SER A 1 141 ? -13.191 -0.310 10.080 1.00 94.50 141 SER A C 1
ATOM 994 O O . SER A 1 141 ? -13.878 -0.895 10.919 1.00 94.50 141 SER A O 1
ATOM 996 N N . VAL A 1 142 ? -12.459 0.772 10.374 1.00 94.44 142 VAL A N 1
ATOM 997 C CA . VAL A 1 142 ? -12.408 1.384 11.711 1.00 94.44 142 VAL A CA 1
ATOM 998 C C . VAL A 1 142 ? -13.750 2.032 12.040 1.00 94.44 142 VAL A C 1
ATOM 1000 O O . VAL A 1 142 ? -14.354 1.721 13.060 1.00 94.44 142 VAL A O 1
ATOM 1003 N N . LYS A 1 143 ? -14.280 2.867 11.140 1.00 94.19 143 LYS A N 1
ATOM 1004 C CA . LYS A 1 143 ? -15.535 3.596 11.385 1.00 94.19 143 LYS A CA 1
ATOM 1005 C C . LYS A 1 143 ? -16.748 2.687 11.513 1.00 94.19 143 LYS A C 1
ATOM 1007 O O . LYS A 1 143 ? -17.616 2.958 12.331 1.00 94.19 143 LYS A O 1
ATOM 1012 N N . ILE A 1 144 ? -16.808 1.608 10.736 1.00 93.12 144 ILE A N 1
ATOM 1013 C CA . ILE A 1 144 ? -17.871 0.605 10.867 1.00 93.12 144 ILE A CA 1
ATOM 1014 C C . ILE A 1 144 ? -17.781 -0.091 12.229 1.00 93.12 144 ILE A C 1
ATOM 1016 O O . ILE A 1 144 ? -18.814 -0.375 12.828 1.00 93.12 144 ILE A O 1
ATOM 1020 N N . ALA A 1 145 ? -16.571 -0.352 12.728 1.00 89.50 145 ALA A N 1
ATOM 1021 C CA . ALA A 1 145 ? -16.382 -0.942 14.048 1.00 89.50 145 ALA A CA 1
ATOM 1022 C C . ALA A 1 145 ? -16.829 -0.000 15.176 1.00 89.50 145 ALA A C 1
ATOM 1024 O O . ALA A 1 145 ? -17.470 -0.463 16.109 1.00 89.50 145 ALA A O 1
ATOM 1025 N N . ASP A 1 146 ? -16.557 1.303 15.053 1.00 90.50 146 ASP A N 1
ATOM 1026 C CA . ASP A 1 146 ? -16.957 2.325 16.035 1.00 90.50 146 ASP A CA 1
ATOM 1027 C C . ASP A 1 146 ? -18.486 2.502 16.153 1.00 90.50 146 ASP A C 1
ATOM 1029 O O . ASP A 1 146 ? -18.976 3.085 17.120 1.00 90.50 146 ASP A O 1
ATOM 1033 N N . MET A 1 147 ? -19.251 2.057 15.150 1.00 90.44 147 MET A N 1
ATOM 1034 C CA . MET A 1 147 ? -20.714 2.185 15.111 1.00 90.44 147 MET A CA 1
ATOM 1035 C C . MET A 1 147 ? -21.468 1.067 15.848 1.00 90.44 147 MET A C 1
ATOM 1037 O O . MET A 1 147 ? -22.688 1.179 15.997 1.00 90.44 147 MET A O 1
ATOM 1041 N N . VAL A 1 148 ? -20.784 -0.010 16.243 1.00 76.00 148 VAL A N 1
ATOM 1042 C CA . VAL A 1 148 ? -21.367 -1.202 16.888 1.00 76.00 148 VAL A CA 1
ATOM 1043 C C . VAL A 1 148 ? -21.051 -1.198 18.376 1.00 76.00 148 VAL A C 1
ATOM 1045 O O . VAL A 1 148 ? -21.997 -1.438 19.160 1.00 76.00 148 VAL A O 1
#

pLDDT: mean 86.99, std 9.48, range [40.69, 96.0]

Secondary structure (DSSP, 8-state):
-TTSS---SHHHHHHHHHHS-TT-HHHHHHHHHHHHHHHHHHHHHHHHHTTT---B-PPPPTT---HHHHHHHHHHHHHHHHHHHHS-HHHHHHHHHHHGGGG--HHHHHHHHHSBT--HHHHHHHHHHHHHHHHHHHHHHHHHHHT-

Foldseek 3Di:
DVCPDLLLFLLSLLLCCLQDDVPDPVSVVVSVVSNVVSLVVLLVVCCVVVVQALEADEAADAPDDDPVLLVLLLQLLLVLLVCCPPHDNVVSVVSCVVSDPSRHLNNQLSCLVRYPPYDNNRSVRCSVSSSNSSNNSSNVNVVVVVVD

Sequence (148 aa):
MAISGAHILPMITWGHIMTGDLSDSDGWMDNGTRLVSQVIGAVLALMLVNSGDVGDVVAADMWSFDMWGALGMIAGGALLWTVYDRCDAWVTAFVVLALGTMVGGASGMAEALVGSGGDIAASASNWVVDGVLVGVGALASVKIADMV